Protein AF-A0A8D5ZNJ9-F1 (afdb_monomer)

Sequence (104 aa):
MEVRKELRSLDILFDELEQLTARHVCLVTETNRYDFSVHYSQFFCGKSMITCLQSGTMLLMSYEDIFNDNVWVTKFKIPNEDLELIKEFFKSALTPLYSDSLQY

Structure (mmCIF, N/CA/C/O backbone):
data_AF-A0A8D5ZNJ9-F1
#
_entry.id   AF-A0A8D5ZNJ9-F1
#
loop_
_atom_site.group_PDB
_atom_site.id
_atom_site.type_symbol
_atom_site.label_atom_id
_atom_site.label_alt_id
_atom_site.label_comp_id
_atom_site.label_asym_id
_atom_site.label_entity_id
_atom_site.label_seq_id
_atom_site.pdbx_PDB_ins_code
_atom_site.Cartn_x
_atom_site.Cartn_y
_atom_site.Cartn_z
_atom_site.occupancy
_atom_site.B_iso_or_equiv
_atom_site.auth_seq_id
_atom_site.auth_comp_id
_atom_site.auth_asym_id
_atom_site.auth_atom_id
_atom_site.pdbx_PDB_model_num
ATOM 1 N N . MET A 1 1 ? -10.942 1.161 -58.143 1.00 44.38 1 MET A N 1
ATOM 2 C CA . MET A 1 1 ? -10.174 2.116 -57.322 1.00 44.38 1 MET A CA 1
ATOM 3 C C . MET A 1 1 ? -10.087 1.506 -55.930 1.00 44.38 1 MET A C 1
ATOM 5 O O . MET A 1 1 ? -11.073 1.531 -55.208 1.00 44.38 1 MET A O 1
ATOM 9 N N . GLU A 1 2 ? -8.997 0.803 -55.623 1.00 49.81 2 GLU A N 1
ATOM 10 C CA . GLU A 1 2 ? -8.819 0.135 -54.327 1.00 49.81 2 GLU A CA 1
ATOM 11 C C . GLU A 1 2 ? -8.386 1.159 -53.278 1.00 49.81 2 GLU A C 1
ATOM 13 O O . GLU A 1 2 ? -7.340 1.793 -53.404 1.00 49.81 2 GLU A O 1
ATOM 18 N N . VAL A 1 3 ? -9.206 1.330 -52.242 1.00 56.81 3 VAL A N 1
ATOM 19 C CA . VAL A 1 3 ? -8.850 2.122 -51.065 1.00 56.81 3 VAL A CA 1
ATOM 20 C C . VAL A 1 3 ? -7.930 1.254 -50.210 1.00 56.81 3 VAL A C 1
ATOM 22 O O . VAL A 1 3 ? -8.386 0.324 -49.546 1.00 56.81 3 VAL A O 1
ATOM 25 N N . ARG A 1 4 ? -6.621 1.527 -50.242 1.00 60.34 4 ARG A N 1
ATOM 26 C CA . ARG A 1 4 ? -5.675 0.920 -49.298 1.00 60.34 4 ARG A CA 1
ATOM 27 C C . ARG A 1 4 ? -6.044 1.380 -47.887 1.00 60.34 4 ARG A C 1
ATOM 29 O O . ARG A 1 4 ? -5.955 2.561 -47.572 1.00 60.34 4 ARG A O 1
ATOM 36 N N . LYS A 1 5 ? -6.471 0.439 -47.045 1.00 62.44 5 LYS A N 1
ATOM 37 C CA . LYS A 1 5 ? -6.598 0.637 -45.598 1.00 62.44 5 LYS A CA 1
ATOM 38 C C . LYS A 1 5 ? -5.176 0.794 -45.051 1.00 62.44 5 LYS A C 1
ATOM 40 O O . LYS A 1 5 ? -4.433 -0.183 -45.021 1.00 62.44 5 LYS A O 1
ATOM 45 N N . GLU A 1 6 ? -4.776 2.005 -44.677 1.00 66.00 6 GLU A N 1
ATOM 46 C CA . GLU A 1 6 ? -3.532 2.205 -43.930 1.00 66.00 6 GLU A CA 1
ATOM 47 C C . GLU A 1 6 ? -3.647 1.465 -42.592 1.00 66.00 6 GLU A C 1
ATOM 49 O O . GLU A 1 6 ? -4.468 1.803 -41.735 1.00 66.00 6 GLU A O 1
ATOM 54 N N . LEU A 1 7 ? -2.865 0.398 -42.437 1.00 68.75 7 LEU A N 1
ATOM 55 C CA . LEU A 1 7 ? -2.668 -0.252 -41.148 1.00 68.75 7 LEU A CA 1
ATOM 56 C C . LEU A 1 7 ? -1.875 0.723 -40.275 1.00 68.75 7 LEU A C 1
ATOM 58 O O . LEU A 1 7 ? -0.742 1.065 -40.606 1.00 68.75 7 LEU A O 1
ATOM 62 N N . ARG A 1 8 ? -2.479 1.191 -39.178 1.00 75.88 8 ARG A N 1
ATOM 63 C CA . ARG A 1 8 ? -1.757 1.959 -38.155 1.00 75.88 8 ARG A CA 1
ATOM 64 C C . ARG A 1 8 ? -0.675 1.054 -37.564 1.00 75.88 8 ARG A C 1
ATOM 66 O O . ARG A 1 8 ? -0.991 -0.070 -37.172 1.00 75.88 8 ARG A O 1
ATOM 73 N N . SER A 1 9 ? 0.571 1.521 -37.522 1.00 82.81 9 SER A N 1
ATOM 74 C CA . SER A 1 9 ? 1.651 0.813 -36.832 1.00 82.81 9 SER A CA 1
ATOM 75 C C . SER A 1 9 ? 1.415 0.855 -35.320 1.00 82.81 9 SER A C 1
ATOM 77 O O . SER A 1 9 ? 0.958 1.864 -34.781 1.00 82.81 9 SER A O 1
ATOM 79 N N . LEU A 1 10 ? 1.682 -0.267 -34.651 1.00 86.19 10 LEU A N 1
ATOM 80 C CA . LEU A 1 10 ? 1.712 -0.374 -33.197 1.00 86.19 10 LEU A CA 1
ATOM 81 C C . LEU A 1 10 ? 3.178 -0.438 -32.776 1.00 86.19 10 LEU A C 1
ATOM 83 O O . LEU A 1 10 ? 3.852 -1.414 -33.097 1.00 86.19 10 LEU A O 1
ATOM 87 N N . ASP A 1 11 ? 3.635 0.571 -32.042 1.00 92.25 11 ASP A N 1
ATOM 88 C CA . ASP A 1 11 ? 4.974 0.592 -31.462 1.00 92.25 11 ASP A CA 1
ATOM 89 C C . ASP A 1 11 ? 4.879 0.229 -29.975 1.00 92.25 11 ASP A C 1
ATOM 91 O O . ASP A 1 11 ? 4.241 0.932 -29.188 1.00 92.25 11 ASP A O 1
ATOM 95 N N . ILE A 1 12 ? 5.496 -0.889 -29.587 1.00 90.56 12 ILE A N 1
ATOM 96 C CA . ILE A 1 12 ? 5.641 -1.289 -28.183 1.00 90.56 12 ILE A CA 1
ATOM 97 C C . ILE A 1 12 ? 6.958 -0.701 -27.684 1.00 90.56 12 ILE A C 1
ATOM 99 O O . ILE A 1 12 ? 8.029 -1.103 -28.131 1.00 90.56 12 ILE A O 1
ATOM 103 N N . LEU A 1 13 ? 6.877 0.277 -26.781 1.00 91.94 13 LEU A N 1
ATOM 104 C CA . LEU A 1 13 ? 8.065 0.946 -26.238 1.00 91.94 13 LEU A CA 1
ATOM 105 C C . LEU A 1 13 ? 8.772 0.108 -25.166 1.00 91.94 13 LEU A C 1
ATOM 107 O O . LEU A 1 13 ? 9.978 0.247 -24.985 1.00 91.94 13 LEU A O 1
ATOM 111 N N . PHE A 1 14 ? 8.019 -0.724 -24.444 1.00 87.81 14 PHE A N 1
ATOM 112 C CA . PHE A 1 14 ? 8.515 -1.548 -23.350 1.00 87.81 14 PHE A CA 1
ATOM 113 C C . PHE A 1 14 ? 7.511 -2.663 -23.039 1.00 87.81 14 PHE A C 1
ATOM 115 O O . PHE A 1 14 ? 6.316 -2.390 -22.913 1.00 87.81 14 PHE A O 1
ATOM 122 N N . ASP A 1 15 ? 7.997 -3.894 -22.922 1.00 93.00 15 ASP A N 1
ATOM 123 C CA . ASP A 1 15 ? 7.239 -5.073 -22.499 1.00 93.00 15 ASP A CA 1
ATOM 124 C C . ASP A 1 15 ? 8.210 -5.983 -21.742 1.00 93.00 15 ASP A C 1
ATOM 126 O O . ASP A 1 15 ? 9.022 -6.679 -22.348 1.00 93.00 15 ASP A O 1
ATOM 130 N N . GLU A 1 16 ? 8.191 -5.885 -20.415 1.00 90.25 16 GLU A N 1
ATOM 131 C CA . GLU A 1 16 ? 9.066 -6.656 -19.535 1.00 90.25 16 GLU A CA 1
ATOM 132 C C . GLU A 1 16 ? 8.237 -7.491 -18.569 1.00 90.25 16 GLU A C 1
ATOM 134 O O . GLU A 1 16 ? 7.202 -7.061 -18.051 1.00 90.25 16 GLU A O 1
ATOM 139 N N . LEU A 1 17 ? 8.743 -8.689 -18.291 1.00 92.38 17 LEU A N 1
ATOM 140 C CA . LEU A 1 17 ? 8.160 -9.605 -17.325 1.00 92.38 17 LEU A CA 1
ATOM 141 C C . LEU A 1 17 ? 8.960 -9.561 -16.026 1.00 92.38 17 LEU A C 1
ATOM 143 O O . LEU A 1 17 ? 10.176 -9.735 -16.019 1.00 92.38 17 LEU A O 1
ATOM 147 N N . GLU A 1 18 ? 8.253 -9.403 -14.910 1.00 90.38 18 GLU A N 1
ATOM 148 C CA . GLU A 1 18 ? 8.830 -9.461 -13.570 1.00 90.38 18 GLU A CA 1
ATOM 149 C C . GLU A 1 18 ? 8.168 -10.572 -12.754 1.00 90.38 18 GLU A C 1
ATOM 151 O O . GLU A 1 18 ? 6.940 -10.684 -12.703 1.00 90.38 18 GLU A O 1
ATOM 156 N N . GLN A 1 19 ? 8.979 -11.375 -12.062 1.00 90.69 19 GLN A N 1
ATOM 157 C CA . GLN A 1 19 ? 8.483 -12.189 -10.956 1.00 90.69 19 GLN A CA 1
ATOM 158 C C . GLN A 1 19 ? 8.395 -11.317 -9.707 1.00 90.69 19 GLN A C 1
ATOM 160 O O . GLN A 1 19 ? 9.396 -11.044 -9.049 1.00 90.69 19 GLN A O 1
ATOM 165 N N . LEU A 1 20 ? 7.183 -10.870 -9.401 1.00 87.38 20 LEU A N 1
ATOM 166 C CA . LEU A 1 20 ? 6.917 -9.970 -8.286 1.00 87.38 20 LEU A CA 1
ATOM 167 C C . LEU A 1 20 ? 6.532 -10.722 -7.008 1.00 87.38 20 LEU A C 1
ATOM 169 O O . LEU A 1 20 ? 5.731 -11.659 -7.023 1.00 87.38 20 LEU A O 1
ATOM 173 N N . THR A 1 21 ? 7.051 -10.247 -5.878 1.00 89.12 21 THR A N 1
ATOM 174 C CA . THR A 1 21 ? 6.572 -10.660 -4.556 1.00 89.12 21 THR A CA 1
ATOM 175 C C . THR A 1 21 ? 5.313 -9.867 -4.221 1.00 89.12 21 THR A C 1
ATOM 177 O O . THR A 1 21 ? 5.314 -8.634 -4.265 1.00 89.12 21 THR A O 1
ATOM 180 N N . ALA A 1 22 ? 4.247 -10.574 -3.849 1.00 91.75 22 ALA A N 1
ATOM 181 C CA . ALA A 1 22 ? 2.968 -9.990 -3.465 1.00 91.75 22 ALA A CA 1
ATOM 182 C C . ALA A 1 22 ? 2.591 -10.376 -2.031 1.00 91.75 22 ALA A C 1
ATOM 184 O O . ALA A 1 22 ? 2.751 -11.527 -1.622 1.00 91.75 22 ALA A O 1
ATOM 185 N N . ARG A 1 23 ? 2.032 -9.428 -1.275 1.00 94.56 23 ARG A N 1
ATOM 186 C CA . ARG A 1 23 ? 1.342 -9.693 -0.006 1.00 94.56 23 ARG A CA 1
ATOM 187 C C . ARG A 1 23 ? -0.120 -9.303 -0.148 1.00 94.56 23 ARG A C 1
ATOM 189 O O . ARG A 1 23 ? -0.417 -8.139 -0.393 1.00 94.56 23 ARG A O 1
ATOM 196 N N . HIS A 1 24 ? -1.020 -10.254 0.066 1.00 95.81 24 HIS A N 1
ATOM 197 C CA . HIS A 1 24 ? -2.452 -9.991 0.175 1.00 95.81 24 HIS A CA 1
ATOM 198 C C . HIS A 1 24 ? -2.844 -10.025 1.648 1.00 95.81 24 HIS A C 1
ATOM 200 O O . HIS A 1 24 ? -2.583 -11.012 2.337 1.00 95.81 24 HIS A O 1
ATOM 206 N N . VAL A 1 25 ? -3.421 -8.936 2.145 1.00 96.56 25 VAL A N 1
ATOM 207 C C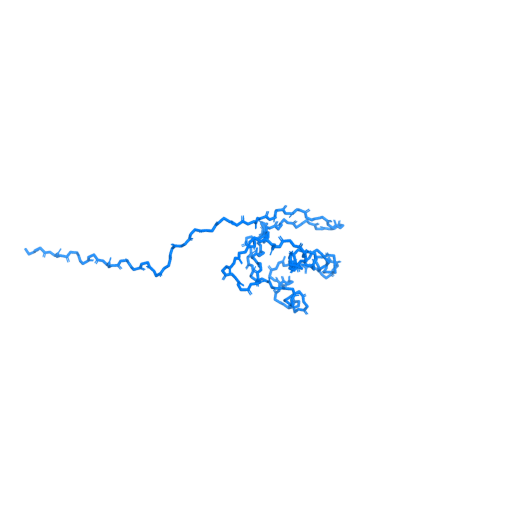A . VAL A 1 25 ? -3.691 -8.747 3.570 1.00 96.56 25 VAL A CA 1
ATOM 208 C C . VAL A 1 25 ? -5.123 -8.275 3.762 1.00 96.56 25 VAL A C 1
ATOM 210 O O . VAL A 1 25 ? -5.560 -7.328 3.117 1.00 96.56 25 VAL A O 1
ATOM 213 N N . CYS A 1 26 ? -5.829 -8.925 4.683 1.00 97.44 26 CYS A N 1
ATOM 214 C CA . CYS A 1 26 ? -7.108 -8.466 5.204 1.00 97.44 26 CYS A CA 1
ATOM 215 C C . CYS A 1 26 ? -6.875 -7.901 6.608 1.00 97.44 26 CYS A C 1
ATOM 217 O O . CYS A 1 26 ? -6.443 -8.628 7.503 1.00 97.44 26 CYS A O 1
ATOM 219 N N . LEU A 1 27 ? -7.155 -6.616 6.795 1.00 97.25 27 LEU A N 1
ATOM 220 C CA . LEU A 1 27 ? -7.120 -5.927 8.081 1.00 97.25 27 LEU A CA 1
ATOM 221 C C . LEU A 1 27 ? -8.551 -5.700 8.553 1.00 97.25 27 LEU A C 1
ATOM 223 O O . LEU A 1 27 ? -9.434 -5.397 7.751 1.00 97.25 27 LEU A O 1
ATOM 227 N N . VAL A 1 28 ? -8.777 -5.833 9.853 1.00 97.31 28 VAL A N 1
ATOM 228 C CA . VAL A 1 28 ? -10.074 -5.578 10.481 1.00 97.31 28 VAL A CA 1
ATOM 229 C C . VAL A 1 28 ? -9.834 -4.678 11.684 1.00 97.31 28 VAL A C 1
ATOM 231 O O . VAL A 1 28 ? -8.974 -4.977 12.511 1.00 97.31 28 VAL A O 1
ATOM 234 N N . THR A 1 29 ? -10.568 -3.574 11.748 1.00 96.50 29 THR A N 1
ATOM 235 C CA . THR A 1 29 ? -10.648 -2.687 12.912 1.00 96.50 29 THR A CA 1
ATOM 236 C C . THR A 1 29 ? -11.985 -2.913 13.618 1.00 96.50 29 THR A C 1
ATOM 238 O O . THR A 1 29 ? -12.719 -3.845 13.286 1.00 96.50 29 THR A O 1
ATOM 241 N N . GLU A 1 30 ? -12.322 -2.095 14.613 1.00 96.19 30 GLU A N 1
ATOM 242 C CA . GLU A 1 30 ? -13.616 -2.216 15.296 1.00 96.19 30 GLU A CA 1
ATOM 243 C C . GLU A 1 30 ? -14.806 -1.972 14.352 1.00 96.19 30 GLU A C 1
ATOM 245 O O . GLU A 1 30 ? -15.874 -2.555 14.539 1.00 96.19 30 GLU A O 1
ATOM 250 N N . THR 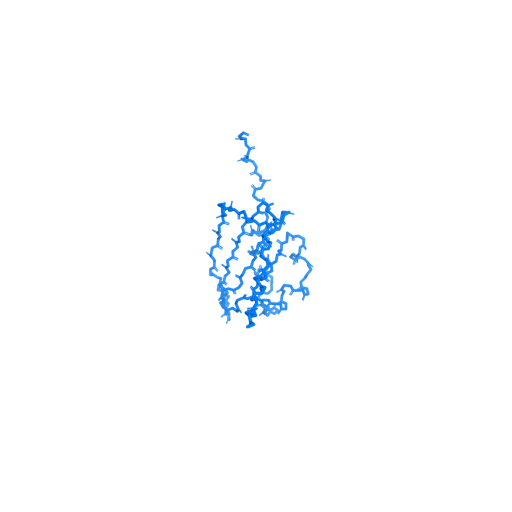A 1 31 ? -14.624 -1.131 13.330 1.00 94.88 31 THR A N 1
ATOM 251 C CA . THR A 1 31 ? -15.707 -0.634 12.468 1.00 94.88 31 THR A CA 1
ATOM 252 C C . THR A 1 31 ? -15.521 -0.957 10.989 1.00 94.88 31 THR A C 1
ATOM 254 O O . THR A 1 31 ? -16.514 -1.001 10.261 1.00 94.88 31 THR A O 1
ATOM 257 N N . ASN A 1 32 ? -14.292 -1.216 10.528 1.00 97.12 32 ASN A N 1
ATOM 258 C CA . ASN A 1 32 ? -13.994 -1.372 9.106 1.00 97.12 32 ASN A CA 1
ATOM 259 C C . ASN A 1 32 ? -13.169 -2.625 8.795 1.00 97.12 32 ASN A C 1
ATOM 261 O O . ASN A 1 32 ? -12.464 -3.193 9.628 1.00 97.12 32 ASN A O 1
ATOM 265 N N . ARG A 1 33 ? -13.239 -3.034 7.527 1.00 96.94 33 ARG A N 1
ATOM 266 C CA . ARG A 1 33 ? -12.394 -4.069 6.930 1.00 96.94 33 ARG A CA 1
ATOM 267 C C . ARG A 1 33 ? -11.657 -3.471 5.744 1.00 96.94 33 ARG A C 1
ATOM 269 O O . ARG A 1 33 ? -12.291 -2.814 4.923 1.00 96.94 33 ARG A O 1
ATOM 276 N N . TYR A 1 34 ? -10.377 -3.799 5.614 1.00 97.88 34 TYR A N 1
ATOM 277 C CA . TYR A 1 34 ? -9.525 -3.388 4.506 1.00 97.88 34 TYR A CA 1
ATOM 278 C C . TYR A 1 34 ? -8.882 -4.603 3.854 1.00 97.88 34 TYR A C 1
ATOM 280 O O . TYR A 1 34 ? -8.201 -5.375 4.523 1.00 97.88 34 TYR A O 1
ATOM 288 N N . ASP A 1 35 ? -9.050 -4.754 2.546 1.00 97.94 35 ASP A N 1
ATOM 289 C CA . ASP A 1 35 ? -8.352 -5.777 1.770 1.00 97.94 35 ASP A CA 1
ATOM 290 C C . ASP A 1 35 ? -7.299 -5.094 0.891 1.00 97.94 35 ASP A C 1
ATOM 292 O O . ASP A 1 35 ? -7.643 -4.369 -0.044 1.00 97.94 35 ASP A O 1
ATOM 296 N N . PHE A 1 36 ? -6.017 -5.302 1.192 1.00 98.12 36 PHE A N 1
ATOM 297 C CA . PHE A 1 36 ? -4.897 -4.719 0.457 1.00 98.12 36 PHE A CA 1
ATOM 298 C C . PHE A 1 36 ? -4.077 -5.781 -0.275 1.00 98.12 36 PHE A C 1
ATOM 300 O O . PHE A 1 36 ? -3.827 -6.866 0.246 1.00 98.12 36 PHE A O 1
ATOM 307 N N . SER A 1 37 ? -3.596 -5.431 -1.466 1.00 97.19 37 SER A N 1
ATOM 308 C CA . SER A 1 37 ? -2.471 -6.096 -2.121 1.00 97.19 37 SER A CA 1
ATOM 309 C C . SER A 1 37 ? -1.266 -5.168 -2.141 1.00 97.19 37 SER A C 1
ATOM 311 O O . SER A 1 37 ? -1.388 -4.020 -2.565 1.00 97.19 37 SER A O 1
ATOM 313 N N . VAL A 1 38 ? -0.112 -5.665 -1.712 1.00 96.19 38 VAL A N 1
ATOM 314 C CA . VAL A 1 38 ? 1.172 -4.961 -1.747 1.00 96.19 38 VAL A CA 1
ATOM 315 C C . VAL A 1 38 ? 2.087 -5.704 -2.705 1.00 96.19 38 VAL A C 1
ATOM 317 O O . VAL A 1 38 ? 2.441 -6.852 -2.439 1.00 96.19 38 VAL A O 1
ATOM 320 N N . HIS A 1 39 ? 2.459 -5.062 -3.808 1.00 94.25 39 HIS A 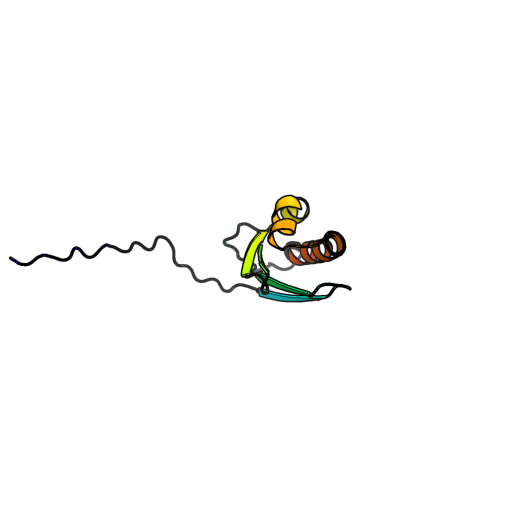N 1
ATOM 321 C CA . HIS A 1 39 ? 3.401 -5.614 -4.777 1.00 94.25 39 HIS A CA 1
ATOM 322 C C . HIS A 1 39 ? 4.729 -4.868 -4.701 1.00 94.25 39 HIS A C 1
ATOM 324 O O . HIS A 1 39 ? 4.765 -3.635 -4.784 1.00 94.25 39 HIS A O 1
ATOM 330 N N . TYR A 1 40 ? 5.808 -5.631 -4.576 1.00 91.88 40 TYR A N 1
ATOM 331 C CA . TYR A 1 40 ? 7.172 -5.120 -4.581 1.00 91.88 40 TYR A CA 1
ATOM 332 C C . TYR A 1 40 ? 7.769 -5.337 -5.966 1.00 91.88 40 TYR A C 1
ATOM 334 O O . TYR A 1 40 ? 7.767 -6.463 -6.463 1.00 91.88 40 TYR A O 1
ATOM 342 N N . SER A 1 41 ? 8.260 -4.260 -6.575 1.00 90.06 41 SER A N 1
ATOM 343 C CA . SER A 1 41 ? 8.837 -4.279 -7.917 1.00 90.06 41 SER A CA 1
ATOM 344 C C . SER A 1 41 ? 10.138 -3.493 -7.940 1.00 90.06 41 SER A C 1
ATOM 346 O O . SER A 1 41 ? 10.241 -2.418 -7.341 1.00 90.06 41 SER A O 1
ATOM 348 N N . GLN A 1 42 ? 11.116 -4.004 -8.681 1.00 87.31 42 GLN A N 1
ATOM 349 C CA . GLN A 1 42 ? 12.370 -3.305 -8.947 1.00 87.31 42 GLN A CA 1
ATOM 350 C C . GLN A 1 42 ? 12.167 -2.101 -9.883 1.00 87.31 42 GLN A C 1
ATOM 352 O O . GLN A 1 42 ? 12.959 -1.160 -9.858 1.00 87.31 42 GLN A O 1
ATOM 357 N N . PHE A 1 43 ? 11.069 -2.072 -10.647 1.00 89.56 43 PHE A N 1
ATOM 358 C CA . PHE A 1 43 ? 10.748 -0.989 -11.581 1.00 89.56 43 PHE A CA 1
ATOM 359 C C . PHE A 1 43 ? 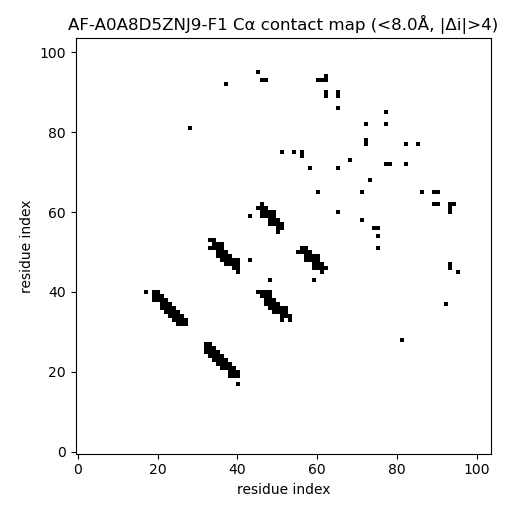10.154 0.258 -10.913 1.00 89.56 43 PHE A C 1
ATOM 361 O O . PHE A 1 43 ? 10.052 1.304 -11.551 1.00 89.56 43 PHE A O 1
ATOM 368 N N . PHE A 1 44 ? 9.783 0.188 -9.631 1.00 90.12 44 PHE A N 1
ATOM 369 C CA . PHE A 1 44 ? 9.150 1.304 -8.916 1.00 90.12 44 PHE A CA 1
ATOM 370 C C . PHE A 1 44 ? 10.120 2.127 -8.057 1.00 90.12 44 PHE A C 1
ATOM 372 O O . PHE A 1 44 ? 9.683 2.892 -7.199 1.00 90.12 44 PHE A O 1
ATOM 379 N N . CYS A 1 45 ? 11.433 1.998 -8.283 1.00 88.19 45 CYS A N 1
ATOM 380 C CA . CYS A 1 45 ? 12.471 2.817 -7.640 1.00 88.19 45 CYS A CA 1
ATOM 381 C C . CYS A 1 45 ? 12.352 2.867 -6.102 1.00 88.19 45 CYS A C 1
ATOM 383 O O . CYS A 1 45 ? 12.436 3.935 -5.497 1.00 88.19 45 CYS A O 1
ATOM 385 N N . GLY A 1 46 ? 12.114 1.715 -5.467 1.00 85.56 46 GLY A N 1
ATOM 386 C CA . GLY A 1 46 ? 11.965 1.604 -4.010 1.00 85.56 46 GLY A CA 1
ATOM 387 C C . GLY A 1 46 ? 10.550 1.864 -3.481 1.00 85.56 46 GLY A C 1
ATOM 388 O O . GLY A 1 46 ? 10.318 1.720 -2.283 1.00 85.56 46 GLY A O 1
ATOM 389 N N . LYS A 1 47 ? 9.586 2.200 -4.347 1.00 93.00 47 LYS A N 1
ATOM 390 C CA . LYS A 1 47 ? 8.163 2.244 -3.991 1.00 93.00 47 LYS A CA 1
ATOM 391 C C . LYS A 1 47 ? 7.517 0.871 -4.128 1.00 93.00 47 LYS A C 1
ATOM 393 O O . LYS A 1 47 ? 7.928 0.047 -4.940 1.00 93.00 47 LYS A O 1
ATOM 398 N N . SER A 1 48 ? 6.455 0.654 -3.366 1.00 94.69 48 SER A N 1
ATOM 399 C CA . SER A 1 48 ? 5.576 -0.506 -3.520 1.00 94.69 48 SER A CA 1
ATOM 400 C C . SER A 1 48 ? 4.245 -0.079 -4.120 1.00 94.69 48 SER A C 1
ATOM 402 O O . SER A 1 48 ? 3.755 1.021 -3.861 1.00 94.69 48 SER A O 1
ATOM 404 N N . MET A 1 49 ? 3.635 -0.964 -4.900 1.00 96.12 49 MET A N 1
ATOM 405 C CA . MET A 1 49 ? 2.295 -0.762 -5.435 1.00 96.12 49 MET A CA 1
ATOM 406 C C . MET A 1 49 ? 1.264 -1.315 -4.456 1.00 96.12 49 MET A C 1
ATOM 408 O O . MET A 1 49 ? 1.143 -2.527 -4.285 1.00 96.12 49 MET A O 1
ATOM 412 N N . ILE A 1 50 ? 0.5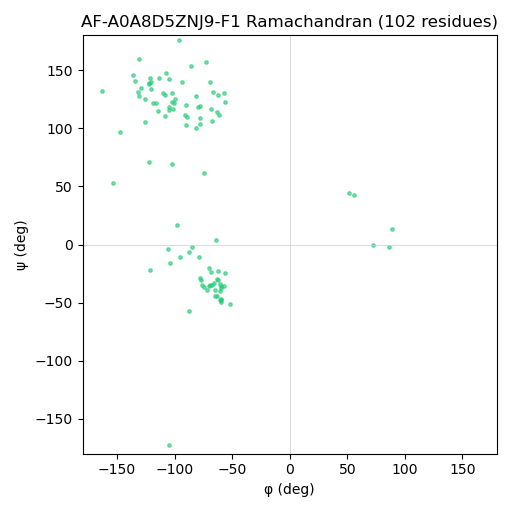15 -0.414 -3.828 1.00 97.12 50 ILE A N 1
ATOM 413 C CA . ILE A 1 50 ? -0.533 -0.716 -2.857 1.00 97.12 50 ILE A CA 1
ATOM 414 C C . ILE A 1 50 ? -1.883 -0.625 -3.552 1.00 97.12 50 ILE A C 1
ATOM 416 O O . ILE A 1 50 ? -2.238 0.418 -4.095 1.00 97.12 50 ILE A O 1
ATOM 420 N N . THR A 1 51 ? -2.644 -1.714 -3.536 1.00 97.81 51 THR A N 1
ATOM 421 C CA . THR A 1 51 ? -3.983 -1.793 -4.128 1.00 97.81 51 THR A CA 1
ATOM 422 C C . THR A 1 51 ? -5.007 -2.102 -3.050 1.00 97.81 51 THR A C 1
ATOM 424 O O . THR A 1 51 ? -4.922 -3.143 -2.410 1.00 97.81 51 THR A O 1
ATOM 427 N N . CYS A 1 52 ? -6.001 -1.237 -2.872 1.00 97.31 52 CYS A N 1
ATOM 428 C CA . CYS A 1 52 ? -7.198 -1.551 -2.101 1.00 97.31 52 CYS A CA 1
ATOM 429 C C . CYS A 1 52 ? -8.123 -2.415 -2.966 1.00 97.31 52 CYS A C 1
ATOM 431 O O . CYS A 1 52 ? -8.725 -1.926 -3.919 1.00 97.31 52 CYS A O 1
ATOM 433 N N . LEU A 1 53 ? -8.254 -3.696 -2.638 1.00 96.88 53 LEU A N 1
ATOM 434 C CA . LEU A 1 53 ? -9.016 -4.675 -3.415 1.00 96.88 53 LEU A CA 1
ATOM 435 C C . LEU A 1 53 ? -10.530 -4.423 -3.374 1.00 96.88 53 LEU A C 1
ATOM 437 O O . LEU A 1 53 ? -11.236 -4.811 -4.298 1.00 96.88 53 LEU A O 1
ATOM 441 N N . GLN A 1 54 ? -11.031 -3.737 -2.345 1.00 92.88 54 GLN A N 1
ATOM 442 C CA . GLN A 1 54 ? -12.452 -3.385 -2.232 1.00 92.88 54 GLN A CA 1
ATOM 443 C C . GLN A 1 54 ? -12.844 -2.216 -3.142 1.00 92.88 54 GLN A C 1
ATOM 445 O O . GLN A 1 54 ? -13.964 -2.170 -3.642 1.00 92.88 54 GLN A O 1
ATOM 450 N N . SER A 1 55 ? -11.937 -1.253 -3.339 1.00 93.44 55 SER A N 1
ATOM 451 C CA . SER A 1 55 ? -12.206 -0.053 -4.146 1.00 93.44 55 SER A CA 1
ATOM 452 C C . SER A 1 55 ? -11.565 -0.088 -5.533 1.00 93.44 55 SER A C 1
ATOM 454 O O . SER A 1 55 ? -11.927 0.718 -6.386 1.00 93.44 55 SER A O 1
ATOM 456 N N . GLY A 1 56 ? -10.599 -0.981 -5.756 1.00 95.81 56 GLY A N 1
ATOM 457 C CA . GLY A 1 56 ? -9.746 -0.998 -6.944 1.00 95.81 56 GLY A CA 1
ATOM 458 C C . GLY A 1 56 ? -8.711 0.131 -6.979 1.00 95.81 56 GLY A C 1
ATOM 459 O O . GLY A 1 56 ? -7.934 0.211 -7.928 1.00 95.81 56 GLY A O 1
ATOM 460 N N . THR A 1 57 ? -8.675 1.010 -5.971 1.00 97.19 57 THR A N 1
ATOM 461 C CA . THR A 1 57 ? -7.715 2.116 -5.919 1.00 97.19 57 THR A CA 1
ATOM 462 C C . THR A 1 57 ? -6.301 1.581 -5.746 1.00 97.19 57 THR A C 1
ATOM 464 O O . THR A 1 57 ? -6.037 0.793 -4.838 1.00 97.19 57 THR A O 1
ATOM 467 N N . MET A 1 58 ? -5.385 2.073 -6.575 1.00 97.38 58 MET A N 1
ATOM 468 C CA . MET A 1 58 ? -3.971 1.724 -6.559 1.00 97.38 58 MET A CA 1
ATOM 469 C C . MET A 1 58 ? -3.117 2.978 -6.362 1.00 97.38 58 MET A C 1
ATOM 471 O O . MET A 1 58 ? -3.392 4.011 -6.974 1.00 97.38 58 MET A O 1
ATOM 475 N N . LEU A 1 59 ? -2.075 2.876 -5.538 1.00 97.00 59 LEU A N 1
ATOM 476 C CA . LEU A 1 59 ? -1.066 3.913 -5.331 1.00 97.00 59 LEU A CA 1
ATOM 477 C C . LEU A 1 59 ? 0.341 3.309 -5.306 1.00 97.00 59 LEU A C 1
ATOM 479 O O . LEU A 1 59 ? 0.539 2.214 -4.788 1.00 97.00 59 LEU A O 1
ATOM 483 N N . LEU A 1 60 ? 1.322 4.054 -5.818 1.00 95.75 60 LEU A N 1
ATOM 484 C CA . LEU A 1 60 ? 2.740 3.792 -5.569 1.00 95.75 60 LEU A CA 1
ATOM 485 C C . LEU A 1 60 ? 3.166 4.560 -4.319 1.00 95.75 60 LEU A C 1
ATOM 487 O O . LEU A 1 60 ? 3.072 5.787 -4.304 1.00 95.75 60 LEU A O 1
ATOM 491 N N . MET A 1 61 ? 3.631 3.849 -3.294 1.00 95.25 61 MET A N 1
ATOM 492 C CA . MET A 1 61 ? 3.984 4.427 -1.995 1.00 95.25 61 MET A CA 1
ATOM 493 C C . MET A 1 61 ? 5.379 3.988 -1.550 1.00 95.25 61 MET A C 1
ATOM 495 O O . MET A 1 61 ? 5.719 2.806 -1.636 1.00 95.25 61 MET A O 1
ATOM 499 N N . SER A 1 62 ? 6.180 4.936 -1.065 1.00 93.00 62 SER A N 1
ATOM 500 C CA . SER A 1 62 ? 7.383 4.679 -0.266 1.00 93.00 62 SER A CA 1
ATOM 501 C C . SER A 1 62 ? 7.089 4.783 1.234 1.00 93.00 62 SE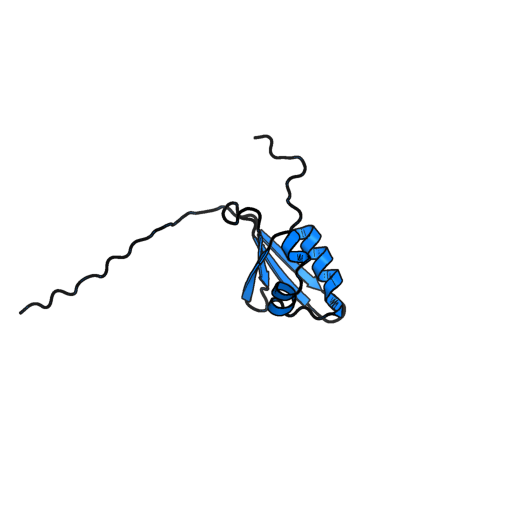R A C 1
ATOM 503 O O . SER A 1 62 ? 5.988 5.150 1.646 1.00 93.00 62 SER A O 1
ATOM 505 N N . TYR A 1 63 ? 8.092 4.488 2.062 1.00 92.25 63 TYR A N 1
ATOM 506 C CA . TYR A 1 63 ? 8.006 4.681 3.509 1.00 92.25 63 TYR A CA 1
ATOM 507 C C . TYR A 1 63 ? 7.733 6.151 3.885 1.00 92.25 63 TYR A C 1
ATOM 509 O O . TYR A 1 63 ? 6.954 6.432 4.790 1.00 92.25 63 TYR A O 1
ATOM 517 N N . GLU A 1 64 ? 8.315 7.106 3.159 1.00 91.75 64 GLU A N 1
ATOM 518 C CA . GLU A 1 64 ? 8.120 8.543 3.388 1.00 91.75 64 GLU A CA 1
ATOM 519 C C . GLU A 1 64 ? 6.690 8.992 3.062 1.00 91.75 64 GLU A C 1
ATOM 521 O O . GLU A 1 64 ? 6.141 9.850 3.756 1.00 91.75 64 GLU A O 1
ATOM 526 N N . ASP A 1 65 ? 6.065 8.381 2.047 1.00 93.12 65 ASP A N 1
ATOM 527 C CA . ASP A 1 65 ? 4.689 8.688 1.639 1.00 93.12 65 ASP A CA 1
ATOM 528 C C . ASP A 1 65 ? 3.677 8.385 2.764 1.00 93.12 65 ASP A C 1
ATOM 530 O O . ASP A 1 65 ? 2.611 9.000 2.805 1.00 93.12 65 ASP A O 1
ATOM 534 N N . ILE A 1 66 ? 4.022 7.508 3.720 1.00 94.00 66 ILE A N 1
ATOM 535 C CA . ILE A 1 66 ? 3.193 7.215 4.901 1.00 94.00 66 ILE A CA 1
ATOM 536 C C . ILE A 1 66 ? 2.964 8.471 5.736 1.00 94.00 66 ILE A C 1
ATOM 538 O O . ILE A 1 66 ? 1.888 8.618 6.291 1.00 94.00 66 ILE A O 1
ATOM 542 N N . PHE A 1 67 ? 3.944 9.374 5.831 1.00 91.50 67 PHE A N 1
ATOM 543 C CA . PHE A 1 67 ? 3.844 10.577 6.666 1.00 91.50 67 PHE A CA 1
ATOM 544 C C . PHE A 1 67 ? 3.190 11.757 5.935 1.00 91.50 67 PHE A C 1
ATOM 546 O O . PHE A 1 67 ? 2.922 12.792 6.545 1.00 91.50 67 PHE A O 1
ATOM 553 N N . ASN A 1 68 ? 2.919 11.613 4.633 1.00 87.69 68 ASN A N 1
ATOM 554 C CA . ASN A 1 68 ? 2.167 12.575 3.834 1.00 87.69 68 ASN A CA 1
ATOM 555 C C . ASN A 1 68 ? 0.730 12.077 3.609 1.00 87.69 68 ASN A C 1
ATOM 557 O O . ASN A 1 68 ? 0.319 11.718 2.502 1.00 87.69 68 ASN A O 1
ATOM 561 N N . ASP A 1 69 ? -0.037 12.068 4.698 1.00 74.50 69 ASP A N 1
ATOM 562 C CA . ASP A 1 69 ? -1.370 11.462 4.804 1.00 74.50 69 ASP A CA 1
ATOM 563 C C . ASP A 1 69 ? -2.399 11.970 3.787 1.00 74.50 69 ASP A C 1
ATOM 565 O O . ASP A 1 69 ? -3.332 11.254 3.431 1.00 74.50 69 ASP A O 1
ATOM 569 N N . ASN A 1 70 ? -2.235 13.185 3.262 1.00 82.75 70 ASN A N 1
ATOM 570 C CA . ASN A 1 70 ? -3.258 13.846 2.450 1.00 82.75 70 ASN A CA 1
ATOM 571 C C . ASN A 1 70 ? -3.693 13.030 1.222 1.00 82.75 70 ASN A C 1
ATOM 573 O O . ASN A 1 70 ? -4.866 13.055 0.840 1.00 82.75 70 ASN A O 1
ATOM 577 N N . VAL A 1 71 ? -2.765 12.307 0.590 1.00 90.75 71 VAL A N 1
ATOM 578 C CA . VAL A 1 71 ? -3.047 11.591 -0.661 1.00 90.75 71 VAL A CA 1
ATOM 579 C C . VAL A 1 71 ? -3.607 10.199 -0.387 1.00 90.75 71 VAL A C 1
ATOM 581 O O . VAL A 1 71 ? -4.698 9.877 -0.862 1.00 90.75 71 VAL A O 1
ATOM 584 N N . TRP A 1 72 ? -2.884 9.366 0.361 1.00 94.94 72 TRP A N 1
ATOM 585 C CA . TRP A 1 72 ? -3.232 7.952 0.498 1.00 94.94 72 TRP A CA 1
ATOM 586 C C . TRP A 1 72 ? -4.439 7.726 1.413 1.00 94.94 72 TRP A C 1
ATOM 588 O O . TRP A 1 72 ? -5.291 6.906 1.076 1.00 94.94 72 TRP A O 1
ATOM 598 N N . VAL A 1 73 ? -4.585 8.508 2.490 1.00 96.38 73 VAL A N 1
ATOM 599 C CA . VAL A 1 73 ? -5.747 8.434 3.397 1.00 96.38 73 VAL A CA 1
ATOM 600 C C . VAL A 1 73 ? -7.025 8.741 2.627 1.00 96.38 73 VAL A C 1
ATOM 602 O O . VAL A 1 73 ? -7.979 7.965 2.655 1.00 96.38 73 VAL A O 1
ATOM 605 N N . THR A 1 74 ? -7.011 9.824 1.845 1.00 95.31 74 THR A N 1
ATOM 606 C CA . THR A 1 74 ? -8.154 10.237 1.021 1.00 95.31 74 THR A CA 1
ATOM 607 C C . THR A 1 74 ? -8.492 9.192 -0.042 1.00 95.31 74 THR A C 1
ATOM 609 O O . THR A 1 74 ? -9.658 8.864 -0.260 1.00 95.31 74 THR A O 1
ATOM 612 N N . LYS A 1 75 ? -7.480 8.653 -0.727 1.00 96.25 75 LYS A N 1
ATOM 613 C CA . LYS A 1 75 ? -7.665 7.703 -1.834 1.00 96.25 75 LYS A CA 1
ATOM 614 C C . LYS A 1 75 ? -8.132 6.327 -1.364 1.00 96.25 75 LYS A C 1
ATOM 616 O O . LYS A 1 75 ? -8.995 5.736 -2.013 1.00 96.25 75 LYS A O 1
ATOM 621 N N . PHE A 1 76 ? -7.607 5.841 -0.242 1.00 96.44 76 PHE A N 1
ATOM 622 C CA . PHE A 1 76 ? -8.045 4.589 0.374 1.00 96.44 76 PHE A CA 1
ATOM 623 C C . PHE A 1 76 ? -9.258 4.752 1.293 1.00 96.44 76 PHE A C 1
ATOM 625 O O . PHE A 1 76 ? -9.779 3.748 1.765 1.00 96.44 76 PHE A O 1
ATOM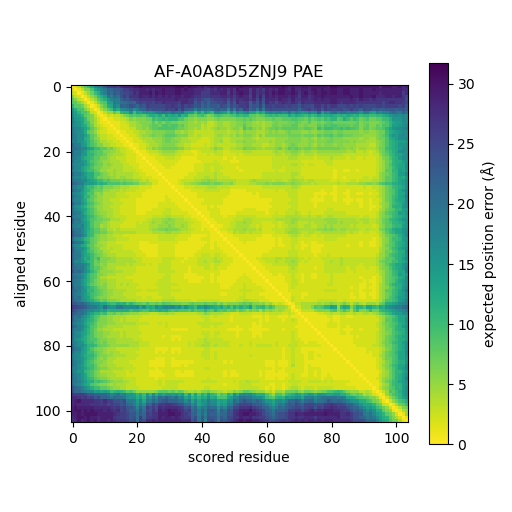 632 N N . LYS A 1 77 ? -9.758 5.984 1.469 1.00 95.81 77 LYS A N 1
ATOM 633 C CA . LYS A 1 77 ? -10.933 6.312 2.289 1.00 95.81 77 LYS A CA 1
ATOM 634 C C . LYS A 1 77 ? -10.783 5.817 3.730 1.00 95.81 77 LYS A C 1
ATOM 636 O O . LYS A 1 77 ? -11.724 5.270 4.296 1.00 95.81 77 LYS A O 1
ATOM 641 N N . ILE A 1 78 ? -9.592 6.001 4.294 1.00 96.00 78 ILE A N 1
ATOM 642 C CA . ILE A 1 78 ? -9.304 5.611 5.674 1.00 96.00 78 ILE A CA 1
ATOM 643 C C . ILE A 1 78 ? -9.913 6.671 6.600 1.00 96.00 78 ILE A C 1
ATOM 645 O O . ILE A 1 78 ? -9.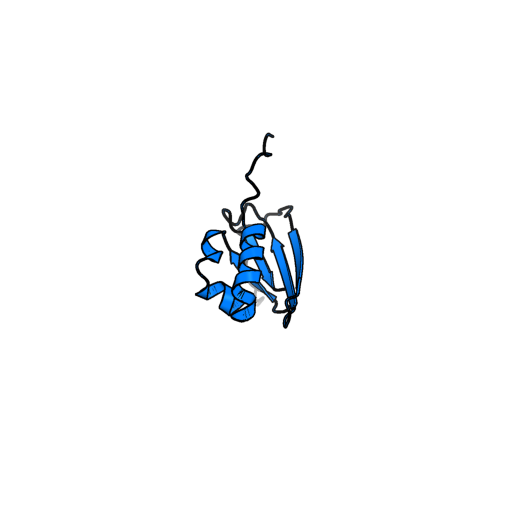554 7.845 6.480 1.00 96.00 78 ILE A O 1
ATOM 649 N N . PRO A 1 79 ? -10.854 6.306 7.481 1.00 96.00 79 PRO A N 1
ATOM 650 C CA . PRO A 1 79 ? -11.418 7.227 8.447 1.00 96.00 79 PRO A CA 1
ATOM 651 C C . PRO A 1 79 ? -10.398 7.527 9.555 1.00 96.00 79 PRO A C 1
ATOM 653 O O . PRO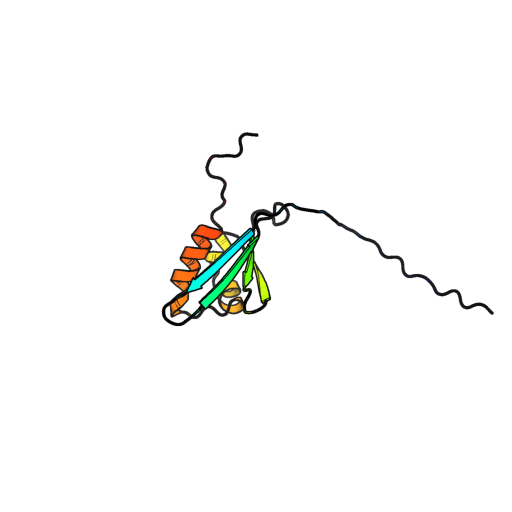 A 1 79 ? -9.462 6.759 9.795 1.00 96.00 79 PRO A O 1
ATOM 656 N N . ASN A 1 80 ? -10.566 8.665 10.229 1.00 95.75 80 ASN A N 1
ATOM 657 C CA . ASN A 1 80 ? -9.581 9.164 11.192 1.00 95.75 80 ASN A CA 1
ATOM 658 C C . ASN A 1 80 ? -9.349 8.195 12.362 1.00 95.75 80 ASN A C 1
ATOM 660 O O . ASN A 1 80 ? -8.226 8.109 12.849 1.00 95.75 80 ASN A O 1
ATOM 664 N N . GLU A 1 81 ? -10.378 7.463 12.798 1.00 97.00 81 GLU A N 1
ATOM 665 C CA . GLU A 1 81 ? -10.274 6.477 13.879 1.00 97.00 81 GLU A CA 1
ATOM 666 C C . GLU A 1 81 ? -9.341 5.301 13.554 1.00 97.00 81 GLU A C 1
ATOM 668 O O . GLU A 1 81 ? -8.691 4.771 14.452 1.00 97.00 81 GLU A O 1
ATOM 673 N N . ASP A 1 82 ? -9.218 4.934 12.277 1.00 97.44 82 ASP A N 1
ATOM 674 C CA . ASP A 1 82 ? -8.390 3.810 11.835 1.00 97.44 82 ASP A CA 1
ATOM 675 C C . ASP A 1 82 ? -6.992 4.256 11.384 1.00 97.44 82 ASP A C 1
ATOM 677 O O . ASP A 1 82 ? -6.107 3.422 11.180 1.00 97.44 82 ASP A O 1
ATOM 681 N N . LEU A 1 83 ? -6.770 5.567 11.229 1.00 95.81 83 LEU A N 1
ATOM 682 C CA . LEU A 1 83 ? -5.587 6.131 10.580 1.00 95.81 83 LEU A CA 1
ATOM 683 C C . LEU A 1 83 ? -4.273 5.593 11.156 1.00 95.81 83 LEU A C 1
ATOM 685 O O . LEU A 1 83 ? -3.420 5.123 10.406 1.00 95.81 83 LEU A O 1
ATOM 689 N N . GLU A 1 84 ? -4.111 5.633 12.477 1.00 95.94 84 GLU A N 1
ATOM 690 C CA . GLU A 1 84 ? -2.864 5.205 13.118 1.00 95.94 84 GLU A CA 1
ATOM 691 C C . GLU A 1 84 ? -2.645 3.687 13.013 1.00 95.94 84 GLU A C 1
ATOM 693 O O . GLU A 1 84 ? -1.520 3.247 12.787 1.00 95.94 84 GLU A O 1
ATOM 698 N N . LEU A 1 85 ? -3.708 2.874 13.060 1.00 96.56 85 LEU A N 1
ATOM 699 C CA . LEU A 1 85 ? -3.609 1.421 12.862 1.00 96.56 85 LEU A CA 1
ATOM 700 C C . LEU A 1 85 ? -3.146 1.084 11.440 1.00 96.56 85 LEU A C 1
ATOM 702 O O . LEU A 1 85 ? -2.264 0.246 11.238 1.00 96.56 85 LEU A O 1
ATOM 706 N N . ILE A 1 86 ? -3.721 1.766 10.446 1.00 96.81 86 ILE A N 1
ATOM 707 C CA . ILE A 1 86 ? -3.360 1.570 9.040 1.00 96.81 86 ILE A CA 1
ATOM 708 C C . ILE A 1 86 ? -1.953 2.110 8.751 1.00 96.81 86 ILE A C 1
ATOM 710 O O . ILE A 1 86 ? -1.201 1.476 8.007 1.00 96.81 86 ILE A O 1
ATOM 714 N N . LYS A 1 87 ? -1.542 3.215 9.386 1.00 96.12 87 LYS A N 1
ATOM 715 C CA . LYS A 1 87 ? -0.157 3.705 9.328 1.00 96.12 87 LYS A CA 1
ATOM 716 C C . LYS A 1 87 ? 0.835 2.687 9.862 1.00 96.12 87 LYS A C 1
ATOM 718 O O . LYS A 1 87 ? 1.838 2.444 9.200 1.00 96.12 87 LYS A O 1
ATOM 723 N N . GLU A 1 88 ? 0.583 2.090 11.025 1.00 95.44 88 GLU A N 1
ATOM 724 C CA . GLU A 1 88 ? 1.478 1.073 11.593 1.00 95.44 88 GLU A CA 1
ATOM 725 C C . GLU A 1 88 ? 1.612 -0.141 10.667 1.00 95.44 88 GLU A C 1
ATOM 727 O O . GLU A 1 88 ? 2.721 -0.627 10.422 1.00 95.44 88 GLU A O 1
ATOM 732 N N . PHE A 1 89 ? 0.507 -0.572 10.050 1.00 95.44 89 PHE A N 1
ATOM 733 C CA . PHE A 1 89 ? 0.569 -1.591 9.008 1.00 95.44 89 PHE A CA 1
ATOM 734 C C . PHE A 1 89 ? 1.447 -1.152 7.828 1.00 95.44 89 PHE A C 1
ATOM 736 O O . PHE A 1 89 ? 2.337 -1.902 7.424 1.00 95.44 89 PHE A O 1
ATOM 743 N N . PHE A 1 90 ? 1.241 0.051 7.282 1.00 95.44 90 PHE A N 1
ATOM 744 C CA . PHE A 1 90 ? 2.038 0.524 6.151 1.00 95.44 90 PHE A CA 1
ATOM 745 C C . PHE A 1 90 ? 3.509 0.737 6.506 1.00 95.44 90 PHE A C 1
ATOM 747 O O . PHE A 1 90 ? 4.354 0.425 5.673 1.00 95.44 90 PHE A O 1
ATOM 754 N N . LYS A 1 91 ? 3.850 1.141 7.735 1.00 94.00 91 LYS A N 1
ATOM 755 C CA . LYS A 1 91 ? 5.247 1.190 8.197 1.00 94.00 91 LYS A CA 1
ATOM 756 C C . LYS A 1 91 ? 5.876 -0.194 8.120 1.00 94.00 91 LYS A C 1
ATOM 758 O O . LYS A 1 91 ? 6.947 -0.336 7.541 1.00 94.00 91 LYS A O 1
ATOM 763 N N . SER A 1 92 ? 5.190 -1.227 8.607 1.00 91.94 92 SER A N 1
ATOM 764 C CA . SER A 1 92 ? 5.668 -2.611 8.502 1.00 91.94 92 SER A CA 1
ATOM 765 C C . SER A 1 92 ? 5.733 -3.106 7.051 1.00 91.94 92 SER A C 1
ATOM 767 O O . SER A 1 92 ? 6.664 -3.817 6.680 1.00 91.94 92 SER A O 1
ATOM 769 N N . ALA A 1 93 ? 4.754 -2.750 6.218 1.00 91.81 93 ALA A N 1
ATOM 770 C CA . ALA A 1 93 ? 4.663 -3.231 4.843 1.00 91.81 93 ALA A CA 1
ATOM 771 C C . ALA A 1 93 ? 5.641 -2.542 3.881 1.00 91.81 93 ALA A C 1
ATOM 773 O O . ALA A 1 93 ? 6.059 -3.170 2.910 1.00 91.81 93 ALA A O 1
ATOM 774 N N . LEU A 1 94 ? 5.985 -1.279 4.138 1.00 90.56 94 LEU A N 1
ATOM 775 C CA . LEU A 1 94 ? 6.843 -0.445 3.293 1.00 90.56 94 LEU A CA 1
ATOM 776 C C . LEU A 1 94 ? 8.244 -0.240 3.872 1.00 90.56 94 LEU A C 1
ATOM 778 O O . LEU A 1 94 ? 9.078 0.368 3.204 1.00 90.56 94 LEU A O 1
ATOM 782 N N . THR A 1 95 ? 8.530 -0.738 5.081 1.00 82.50 95 THR A N 1
ATOM 783 C CA . THR A 1 95 ? 9.917 -0.855 5.541 1.00 82.50 95 THR A CA 1
ATOM 784 C C . THR A 1 95 ? 10.670 -1.699 4.516 1.00 82.50 95 THR A C 1
ATOM 786 O O . THR A 1 95 ? 10.243 -2.825 4.235 1.00 82.50 95 THR A O 1
ATOM 789 N N . PRO A 1 96 ? 11.759 -1.178 3.929 1.00 63.53 96 PRO A N 1
ATOM 790 C CA . PRO A 1 96 ? 12.509 -1.944 2.959 1.00 63.53 96 PRO A CA 1
ATOM 791 C C . PRO A 1 96 ? 12.966 -3.253 3.607 1.00 63.53 96 PRO A C 1
ATOM 793 O O . PRO A 1 96 ? 13.572 -3.232 4.675 1.00 63.53 96 PRO A O 1
ATOM 796 N N . LEU A 1 97 ? 12.733 -4.392 2.949 1.00 56.09 97 LEU A N 1
ATOM 797 C CA . LEU A 1 97 ? 13.262 -5.694 3.392 1.00 56.09 97 LEU A CA 1
ATOM 798 C C . LEU A 1 97 ? 14.806 -5.753 3.350 1.00 56.09 97 LEU A C 1
ATOM 800 O O . LEU A 1 97 ? 15.395 -6.791 3.636 1.00 56.09 97 LEU A O 1
ATOM 804 N N . TYR A 1 98 ? 15.473 -4.644 3.015 1.00 49.56 98 TYR A N 1
ATOM 805 C CA . TYR A 1 98 ? 16.919 -4.472 3.078 1.00 49.56 98 TYR A CA 1
ATOM 806 C C . TYR A 1 98 ? 17.402 -4.309 4.529 1.00 49.56 98 TYR A C 1
ATOM 808 O O . TYR A 1 98 ? 18.009 -3.305 4.891 1.00 49.56 98 TYR A O 1
ATOM 816 N N . SER A 1 99 ? 17.173 -5.322 5.358 1.00 45.94 99 SER A N 1
ATOM 817 C CA . SER A 1 99 ? 18.086 -5.633 6.452 1.00 45.94 99 SER A CA 1
ATOM 818 C C . SER A 1 99 ? 18.489 -7.105 6.321 1.00 45.94 99 SER A C 1
ATOM 820 O O . SER A 1 99 ? 17.700 -8.007 6.593 1.00 45.94 99 SER A O 1
ATOM 822 N N . ASP A 1 100 ? 19.726 -7.307 5.862 1.00 41.66 100 ASP A N 1
ATOM 823 C CA . ASP A 1 100 ? 20.586 -8.475 6.116 1.00 41.66 100 ASP A CA 1
ATOM 824 C C . ASP A 1 100 ? 20.576 -9.735 5.223 1.00 41.66 100 ASP A C 1
ATOM 826 O O . ASP A 1 100 ? 21.227 -10.707 5.598 1.00 41.66 100 ASP A O 1
ATOM 830 N N . SER A 1 101 ? 19.988 -9.786 4.018 1.00 39.81 101 SER A N 1
ATOM 831 C CA . SER A 1 101 ? 20.138 -11.023 3.199 1.00 39.81 101 SER A CA 1
ATOM 832 C C . SER A 1 101 ? 20.046 -10.900 1.674 1.00 39.81 101 SER A C 1
ATOM 834 O O . SER A 1 101 ? 19.362 -11.675 1.013 1.00 39.81 101 SER A O 1
ATOM 836 N N . LEU A 1 102 ? 20.833 -10.005 1.076 1.00 38.69 102 LEU A N 1
ATOM 837 C CA . LEU A 1 102 ? 21.238 -10.167 -0.328 1.00 38.69 102 LEU A CA 1
ATOM 838 C C . LEU A 1 102 ? 22.768 -10.201 -0.422 1.00 38.69 102 LEU A C 1
ATOM 840 O O . LEU A 1 102 ? 23.408 -9.259 -0.875 1.00 38.69 102 LEU A O 1
ATOM 844 N N . GLN A 1 103 ? 23.340 -11.311 0.055 1.00 32.59 103 GLN A N 1
ATOM 845 C CA . GLN A 1 103 ? 24.553 -11.877 -0.532 1.00 32.59 103 GLN A CA 1
ATOM 846 C C . GLN A 1 103 ? 24.100 -12.854 -1.619 1.00 32.59 103 GLN A C 1
ATOM 848 O O . GLN A 1 103 ? 23.650 -13.952 -1.299 1.00 32.59 103 GLN A O 1
ATOM 853 N N . TYR A 1 104 ? 24.202 -12.441 -2.878 1.00 36.50 104 TYR A N 1
ATOM 854 C CA . TYR A 1 104 ? 24.340 -13.338 -4.023 1.00 36.50 104 TYR A CA 1
ATOM 855 C C . TYR A 1 104 ? 25.378 -12.737 -4.963 1.00 36.50 104 TYR A C 1
ATOM 857 O O . TYR A 1 104 ? 25.284 -11.514 -5.216 1.00 36.50 104 TYR A O 1
#

Solvent-accessible surface area (backbone atoms only — not comparable to full-atom values): 6845 Å² total; per-residue (Å²): 137,85,80,79,78,81,76,79,84,84,84,83,91,77,88,84,91,76,95,64,57,72,46,80,46,81,48,74,62,99,89,50,78,45,42,38,37,41,37,48,47,87,88,49,80,77,24,31,42,39,30,35,67,85,78,69,44,70,46,79,41,41,58,70,51,67,78,50,49,78,58,59,36,61,69,71,64,56,52,80,92,49,41,66,63,53,47,54,50,46,51,68,72,41,49,72,81,85,72,89,79,84,88,128

pLDDT: mean 86.68, std 16.46, range [32.59, 98.12]

Secondary structure (DSSP, 8-state):
------PPP-----------EEEEEEEE-SS-EEEEEEEE-GGGTT-EEEEETTT--EEEE-TGGGG-HHHHHHHHT--TTTHHHHHHHHHHHHS-S-SS----

InterPro domains:
  IPR021415 SAV0927-like [PF11256] (13-91)

Nearest PDB structures (foldseek):
  6iy0-assembly3_E  TM=8.805E-01  e=7.650E-06  Staphylococcus aureus subsp. aureus Mu50
  8xfu-assembly1_C  TM=8.664E-01  e=1.319E-05  Staphylococcus aureus subsp. aureus Mu50
  6iy0-assembly2_D  TM=8.736E-01  e=2.723E-04  Staphylococcus aureus subsp. aureus Mu50
  6suj-assembly1_DDD  TM=5.377E-01  e=9.083E-01  Streptomyces sp. Ag82_O1-9
  8f3d-assembly1_H  TM=5.519E-01  e=2.701E+00  Leishmania tarentolae

Organism: NCBI:txid1125966

Radius of gyration: 19.47 Å; Cα contacts (8 Å, |Δi|>4): 111; chains: 1; bounding box: 40×27×73 Å

Mean predicted aligned error: 7.59 Å

Foldseek 3Di:
DDDPDPDDDDDDPDDDDDPWDKDWDWDDDPPDIWTWIWIDDPVLVLWIWIAGPVVRQIDTDALVVLVVCPPPCVRSVPDPVCSVVVSVVCNVRRVPPPDDDPPD